Protein AF-A0A2V8DGI3-F1 (afdb_monomer)

Radius of gyration: 14.06 Å; Cα contacts (8 Å, |Δi|>4): 121; chains: 1; bounding box: 28×19×42 Å

Secondary structure (DSSP, 8-state):
-EEEEEEEETTEEEEEEEE--SS--SSPPPEEEEEEEEEETTEEEEEEEETT--EEEEEEE--

Sequence (63 aa):
MKILVLNSGSSSQKSSLYEIGETLPDDPPARLWEGRIEWHGEIADAEGRNARGVVRRDQATVS

Solvent-accessible surface area (backbone atoms only — not comparable to full-atom values): 3669 Å² total; per-residue (Å²): 90,79,47,79,47,79,50,75,56,100,51,34,38,39,34,38,32,35,62,46,67,99,58,88,67,97,60,88,70,68,56,51,29,40,37,37,38,39,51,62,86,51,36,36,44,36,41,37,33,41,67,84,68,55,72,49,76,51,75,46,79,60,131

Mean predicted aligned error: 3.07 Å

Nearest PDB structures (foldseek):
  6ucv-assembly1_I  TM=6.233E-01  e=4.771E+00  Saccharomyces cerevisiae S288C
  2oqb-assembly1_B  TM=4.370E-01  e=1.808E+00  Rattus norvegicus
  6iei-assembly1_A-2  TM=4.767E-01  e=3.100E+00  Borreliella burgdorferi B31
  7dzg-assembly1_B  TM=3.929E-01  e=4.771E+00  Homo sapiens
  1yif-assembly1_D  TM=3.763E-01  e=5.919E+00  Bacillus subtilis

pLDDT: mean 95.62, std 3.7, range [79.31, 98.56]

Foldseek 3Di:
DKDWDWDDDPFKIKIFIFDDDPDHDPDDGDTQKIKMWGHDPQKIWIWIAGPVRDIDIDMDGHD

Structure (mmCIF, N/CA/C/O backbone):
data_AF-A0A2V8DGI3-F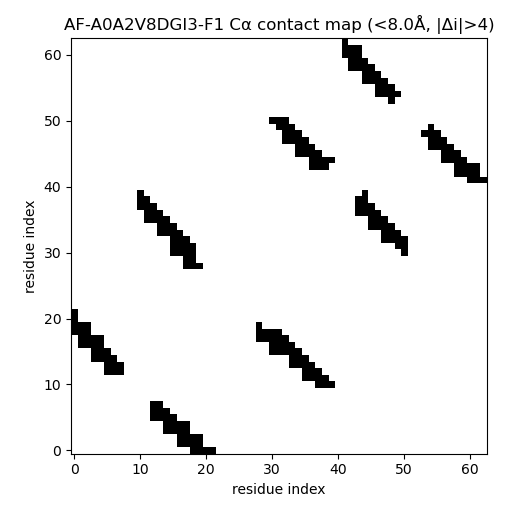1
#
_entry.id   AF-A0A2V8DGI3-F1
#
loop_
_atom_site.group_PDB
_atom_site.id
_atom_site.type_symbol
_atom_site.label_atom_id
_atom_site.label_alt_id
_atom_site.label_comp_id
_atom_site.label_asym_id
_atom_site.label_entity_id
_atom_site.label_seq_id
_atom_site.pdbx_PDB_ins_code
_atom_site.Cartn_x
_atom_site.Cartn_y
_atom_site.Cartn_z
_atom_site.occupancy
_atom_site.B_iso_or_equiv
_atom_site.auth_seq_id
_atom_site.auth_comp_id
_atom_site.auth_asym_id
_atom_site.auth_atom_id
_atom_site.pdbx_PDB_model_num
ATOM 1 N N . MET A 1 1 ? -8.791 11.930 11.624 1.00 94.56 1 MET A N 1
ATOM 2 C CA . MET A 1 1 ? -7.799 12.473 10.659 1.00 94.56 1 MET A CA 1
ATOM 3 C C . MET A 1 1 ? -7.321 11.385 9.695 1.00 94.56 1 MET A C 1
ATOM 5 O O . MET A 1 1 ? -7.110 10.262 10.130 1.00 94.56 1 MET A O 1
ATOM 9 N N . LYS A 1 2 ? -7.111 11.696 8.405 1.00 95.81 2 LYS A N 1
ATOM 10 C CA . LYS A 1 2 ? -6.477 10.771 7.444 1.00 95.81 2 LYS A CA 1
ATOM 11 C C . LYS A 1 2 ? -5.002 11.114 7.265 1.00 95.81 2 LYS A C 1
ATOM 13 O O . LYS A 1 2 ? -4.681 12.280 7.059 1.00 95.81 2 LYS A O 1
ATOM 18 N N . ILE A 1 3 ? -4.134 10.107 7.324 1.00 95.81 3 ILE A N 1
ATOM 19 C CA . ILE A 1 3 ? -2.679 10.268 7.226 1.00 95.81 3 ILE A CA 1
ATOM 20 C C . ILE A 1 3 ? -2.151 9.385 6.101 1.00 95.81 3 ILE A C 1
ATOM 22 O O . ILE A 1 3 ? -2.304 8.164 6.146 1.00 95.81 3 ILE A O 1
ATOM 26 N N . LEU A 1 4 ? -1.516 10.007 5.106 1.00 97.88 4 LEU A N 1
ATOM 27 C CA . LEU A 1 4 ? -0.776 9.311 4.059 1.00 97.88 4 LEU A CA 1
ATOM 28 C C . LEU A 1 4 ? 0.703 9.251 4.446 1.00 97.88 4 LEU A C 1
ATOM 30 O O . LEU A 1 4 ? 1.387 10.271 4.478 1.00 97.88 4 LEU A O 1
ATOM 34 N N . VAL A 1 5 ? 1.186 8.048 4.731 1.00 98.00 5 VAL A N 1
ATOM 35 C CA . VAL A 1 5 ? 2.596 7.781 5.009 1.00 98.00 5 VAL A CA 1
ATOM 36 C C . VAL A 1 5 ? 3.291 7.443 3.700 1.00 98.00 5 VAL A C 1
ATOM 38 O O . VAL A 1 5 ? 2.845 6.551 2.979 1.00 98.00 5 VAL A O 1
ATOM 41 N N . LEU A 1 6 ? 4.395 8.131 3.417 1.00 98.31 6 LEU A N 1
ATOM 42 C CA . LEU A 1 6 ? 5.266 7.869 2.277 1.00 98.31 6 LEU A CA 1
ATOM 43 C C . LEU A 1 6 ? 6.618 7.382 2.794 1.00 98.31 6 LEU A C 1
ATOM 45 O O . LEU A 1 6 ? 7.259 8.052 3.601 1.00 98.31 6 LEU A O 1
ATOM 49 N N . ASN A 1 7 ? 7.043 6.213 2.332 1.00 98.19 7 ASN A N 1
ATOM 50 C CA . ASN A 1 7 ? 8.342 5.633 2.634 1.00 98.19 7 ASN A CA 1
ATOM 51 C C . ASN A 1 7 ? 9.043 5.337 1.310 1.00 98.19 7 ASN A C 1
ATOM 53 O O . ASN A 1 7 ? 8.675 4.397 0.606 1.00 98.19 7 ASN A O 1
ATOM 57 N N . SER A 1 8 ? 10.012 6.177 0.964 1.00 97.25 8 SER A N 1
ATOM 58 C CA . SER A 1 8 ? 10.764 6.071 -0.281 1.00 97.25 8 SER A CA 1
ATOM 59 C C . SER A 1 8 ? 12.198 5.634 0.004 1.00 97.25 8 SER A C 1
ATOM 61 O O . SER A 1 8 ? 12.850 6.151 0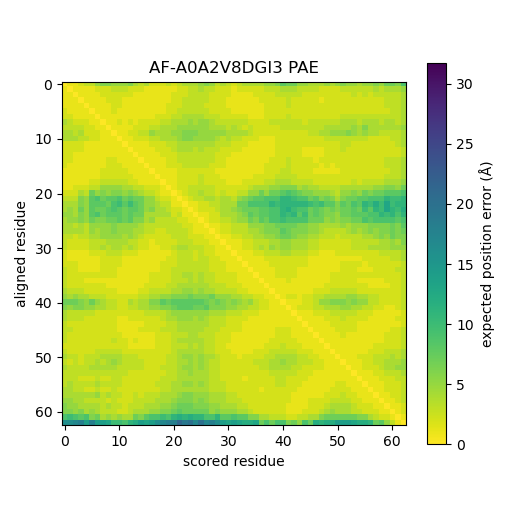.912 1.00 97.25 8 SER A O 1
ATOM 63 N N . GLY A 1 9 ? 12.667 4.662 -0.769 1.00 96.75 9 GLY A N 1
ATOM 64 C CA . GLY A 1 9 ? 14.054 4.224 -0.848 1.00 96.75 9 GLY A CA 1
ATOM 65 C C . GLY A 1 9 ? 14.562 4.340 -2.285 1.00 96.75 9 GLY A C 1
ATOM 66 O O . GLY A 1 9 ? 13.807 4.658 -3.197 1.00 96.75 9 GLY A O 1
ATOM 67 N N . SER A 1 10 ? 15.842 4.044 -2.507 1.00 94.94 10 SER A N 1
ATOM 68 C CA . SER A 1 10 ? 16.487 4.232 -3.817 1.00 94.94 10 SER A CA 1
ATOM 69 C C . SER A 1 10 ? 15.851 3.441 -4.969 1.00 94.94 10 SER A C 1
ATOM 71 O O . SER A 1 10 ? 15.940 3.873 -6.111 1.00 94.94 10 SER A O 1
ATOM 73 N N . SER A 1 11 ? 15.220 2.300 -4.685 1.00 96.12 11 SER A N 1
ATOM 74 C CA . SER A 1 11 ? 14.585 1.424 -5.681 1.00 96.12 11 SER A CA 1
ATOM 75 C C . SER A 1 11 ? 13.168 0.993 -5.301 1.00 96.12 11 SER A C 1
ATOM 77 O O . SER A 1 11 ? 12.616 0.068 -5.896 1.00 96.12 11 SER A O 1
ATOM 79 N N . SER A 1 12 ? 12.554 1.629 -4.300 1.00 97.56 12 SER A N 1
ATOM 80 C CA . SER A 1 12 ? 11.174 1.306 -3.932 1.00 97.56 12 SER A CA 1
ATOM 81 C C . SER A 1 12 ? 10.460 2.476 -3.282 1.00 97.56 12 SER A C 1
ATOM 83 O O . SER A 1 12 ? 11.072 3.276 -2.582 1.00 97.56 12 SER A O 1
ATOM 85 N N . GLN A 1 13 ? 9.148 2.538 -3.467 1.00 97.88 13 GLN A N 1
ATOM 86 C CA . GLN A 1 13 ? 8.284 3.475 -2.769 1.00 97.88 13 GLN A CA 1
ATOM 87 C C . GLN A 1 13 ? 7.116 2.705 -2.186 1.00 97.88 13 GLN A C 1
ATOM 89 O O . GLN A 1 13 ? 6.393 2.021 -2.901 1.00 97.88 13 GLN A O 1
ATOM 94 N N . LYS A 1 14 ? 6.929 2.812 -0.876 1.00 98.31 14 LYS A N 1
ATOM 95 C CA . LYS A 1 14 ? 5.791 2.256 -0.150 1.00 98.31 14 LYS A CA 1
ATOM 96 C C . LYS A 1 14 ? 4.938 3.406 0.352 1.00 98.31 14 LYS A C 1
ATOM 98 O O . LYS A 1 14 ? 5.445 4.428 0.816 1.00 98.31 14 LYS A O 1
ATOM 103 N N . SER A 1 15 ? 3.634 3.244 0.262 1.00 98.31 15 SER A N 1
ATOM 104 C CA . SER A 1 15 ? 2.669 4.248 0.677 1.00 98.31 15 SER A CA 1
ATOM 105 C C . SER A 1 15 ? 1.534 3.576 1.424 1.00 98.31 15 SER A C 1
ATOM 107 O O . SER A 1 15 ? 1.048 2.537 0.988 1.00 98.31 15 SER A O 1
ATOM 109 N N . SER A 1 16 ? 1.096 4.169 2.529 1.00 98.06 16 SER A N 1
ATOM 110 C CA . SER A 1 16 ? -0.019 3.642 3.319 1.00 98.06 16 SER A CA 1
ATOM 111 C C . SER A 1 16 ? -0.921 4.773 3.782 1.00 98.06 16 SER A C 1
ATOM 113 O O . SER A 1 16 ? -0.438 5.783 4.290 1.00 98.06 16 SER A O 1
ATOM 115 N N . LEU A 1 17 ? -2.231 4.601 3.627 1.00 98.19 17 LEU A N 1
ATOM 116 C CA . LEU A 1 17 ? -3.239 5.532 4.124 1.00 98.19 17 LEU A CA 1
ATOM 117 C C . LEU A 1 17 ? -3.858 4.967 5.399 1.00 98.19 17 LEU A C 1
ATOM 119 O O . LEU A 1 17 ? -4.412 3.869 5.377 1.00 98.19 17 LEU A O 1
ATOM 123 N N . TYR A 1 18 ? -3.814 5.735 6.479 1.00 95.94 18 TYR A N 1
ATOM 124 C CA . TYR A 1 18 ? -4.445 5.399 7.752 1.00 95.94 18 TYR A CA 1
ATOM 125 C C . TYR A 1 18 ? -5.525 6.413 8.101 1.00 95.94 18 TYR A C 1
ATOM 127 O O . TYR A 1 18 ? -5.476 7.573 7.681 1.00 95.94 18 TYR A O 1
ATOM 135 N N . GLU A 1 19 ? -6.477 5.976 8.914 1.00 94.44 19 GLU A N 1
ATOM 136 C CA . GLU A 1 19 ? -7.393 6.853 9.627 1.00 94.44 19 GLU A CA 1
ATOM 137 C C . GLU A 1 19 ? -7.082 6.770 11.116 1.00 94.44 19 GLU A C 1
ATOM 139 O O . GLU A 1 19 ? -7.092 5.693 11.706 1.00 94.44 19 GLU A O 1
ATOM 144 N N . ILE A 1 20 ? -6.753 7.918 11.700 1.00 90.88 20 ILE A N 1
ATOM 145 C CA . ILE A 1 20 ? -6.526 8.079 13.133 1.00 90.88 20 ILE A CA 1
ATOM 146 C C . ILE A 1 20 ? -7.762 8.765 13.702 1.00 90.88 20 ILE A C 1
ATOM 148 O O . ILE A 1 20 ? -8.160 9.821 13.199 1.00 90.88 20 ILE A O 1
ATOM 152 N N . GLY A 1 21 ? -8.386 8.156 14.708 1.00 89.69 21 GLY A N 1
ATOM 153 C CA . GLY A 1 21 ? -9.507 8.755 15.431 1.00 89.69 21 GLY A CA 1
ATOM 154 C C . GLY A 1 21 ? -9.082 9.960 16.275 1.00 89.69 21 GLY A C 1
ATOM 155 O O . GLY A 1 21 ? -7.929 10.382 16.256 1.00 89.69 21 GLY A O 1
ATOM 156 N N . GLU A 1 22 ? -10.023 10.512 17.035 1.00 89.56 22 GLU A N 1
ATOM 157 C CA . GLU A 1 22 ? -9.749 11.615 17.974 1.00 89.56 22 GLU A CA 1
ATOM 158 C C . GLU A 1 22 ? -8.954 11.156 19.207 1.00 89.56 22 GLU A C 1
ATOM 160 O O . GLU A 1 22 ? -8.323 11.957 19.891 1.00 89.56 22 GLU A O 1
ATOM 165 N N . THR A 1 23 ? -8.976 9.854 19.494 1.00 90.56 23 THR A N 1
ATOM 166 C CA . THR A 1 23 ? -8.221 9.224 20.576 1.00 90.56 23 THR 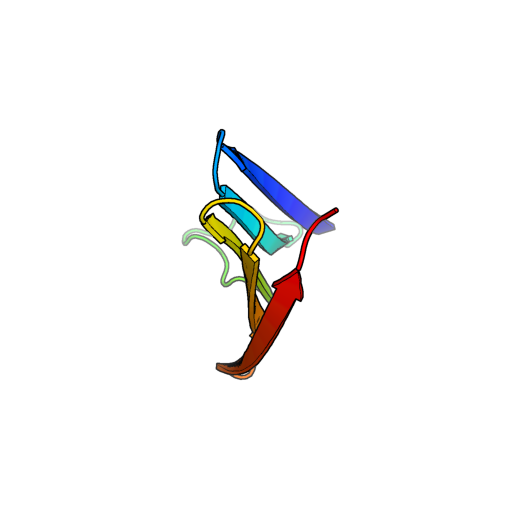A CA 1
ATOM 167 C C . THR A 1 23 ? -7.134 8.331 19.994 1.00 90.56 23 THR A C 1
ATOM 169 O O . THR A 1 23 ? -7.302 7.737 18.925 1.00 90.56 23 THR A O 1
ATOM 172 N N . LEU A 1 24 ? -5.997 8.257 20.690 1.00 86.94 24 LEU A N 1
ATOM 173 C CA . LEU A 1 24 ? -4.940 7.323 20.329 1.00 86.94 24 LEU A CA 1
ATOM 174 C C . LEU A 1 24 ? -5.449 5.893 20.561 1.00 86.94 24 LEU A C 1
ATOM 176 O O . LEU A 1 24 ? -5.923 5.612 21.662 1.00 86.94 24 LEU A O 1
ATOM 180 N N . PRO A 1 25 ? -5.377 5.007 19.556 1.00 87.00 25 PRO A N 1
ATOM 181 C CA . PRO A 1 25 ? -5.769 3.621 19.739 1.00 87.00 25 PRO A CA 1
ATOM 182 C C . PRO A 1 25 ? -4.707 2.865 20.548 1.00 87.00 25 PRO A C 1
ATOM 184 O O . PRO A 1 25 ? -3.519 3.186 20.467 1.00 87.00 25 PRO A O 1
ATOM 187 N N . ASP A 1 26 ? -5.134 1.839 21.285 1.00 92.25 26 ASP A N 1
ATOM 188 C CA . ASP A 1 26 ? -4.223 0.935 22.002 1.00 92.25 26 ASP A CA 1
ATOM 189 C C . ASP A 1 26 ? -3.393 0.076 21.029 1.00 92.25 26 ASP A C 1
ATOM 191 O O . ASP A 1 26 ? -2.226 -0.217 21.284 1.00 92.25 26 ASP A O 1
ATOM 195 N N . ASP A 1 27 ? -3.982 -0.266 19.878 1.00 92.56 27 ASP A N 1
ATOM 196 C CA . ASP A 1 27 ? -3.348 -1.018 18.797 1.00 92.56 27 ASP A CA 1
ATOM 197 C C . ASP A 1 27 ? -3.085 -0.137 17.564 1.00 92.56 27 ASP A C 1
ATOM 199 O O . ASP A 1 27 ? -3.854 0.786 17.271 1.00 92.56 27 ASP A O 1
ATOM 203 N N . PRO A 1 28 ? -2.047 -0.435 16.758 1.00 89.44 28 PRO A N 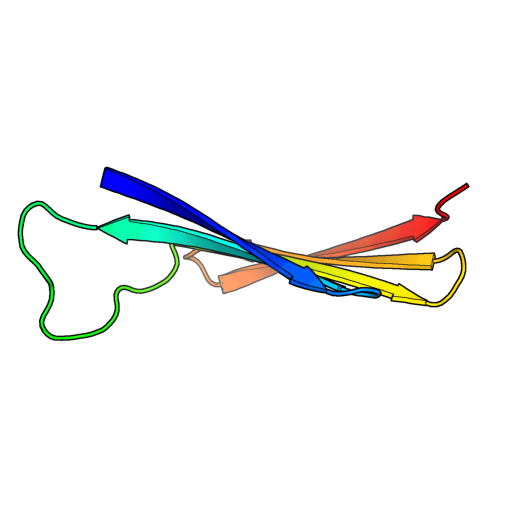1
ATOM 204 C CA . PRO A 1 28 ? -1.838 0.241 15.486 1.00 89.44 28 PRO A CA 1
ATOM 205 C C . PRO A 1 28 ? -3.075 0.124 14.576 1.00 89.44 28 PRO A C 1
ATOM 207 O O . PRO A 1 28 ? -3.560 -0.985 14.332 1.00 89.44 28 PRO A O 1
ATOM 210 N N . PRO A 1 29 ? -3.581 1.238 14.020 1.00 91.75 29 PRO A N 1
ATOM 211 C CA . PRO A 1 29 ? -4.772 1.206 13.188 1.00 91.75 29 PRO A CA 1
ATOM 212 C C . PRO A 1 29 ? -4.510 0.452 11.885 1.00 91.75 29 PRO A C 1
ATOM 214 O O . PRO A 1 29 ? -3.437 0.541 11.279 1.00 91.75 29 PRO A O 1
ATOM 217 N N . ALA A 1 30 ? -5.529 -0.260 11.410 1.00 92.69 30 ALA A N 1
ATOM 218 C CA . ALA A 1 30 ? -5.475 -0.892 10.103 1.00 92.69 30 ALA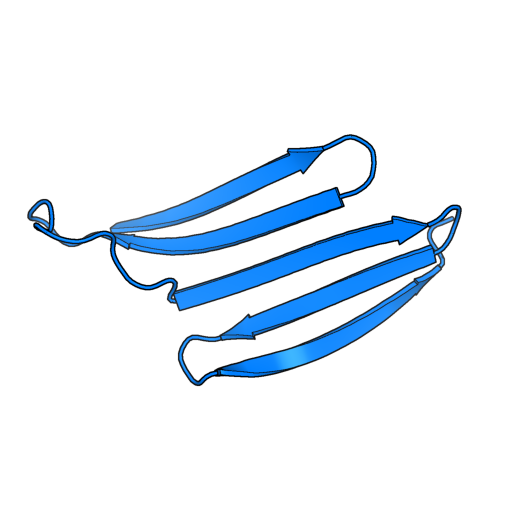 A CA 1
ATOM 219 C C . ALA A 1 30 ? -5.339 0.165 8.995 1.00 92.69 30 ALA A C 1
ATOM 221 O O . ALA A 1 30 ? -5.946 1.237 9.030 1.00 92.69 30 ALA A O 1
ATOM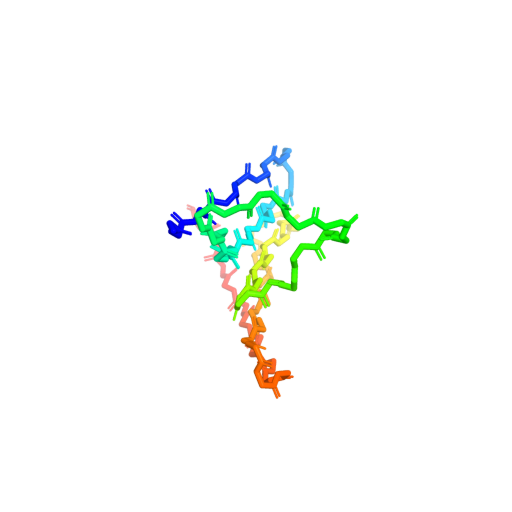 222 N N . ARG A 1 31 ? -4.553 -0.159 7.967 1.00 94.88 31 ARG A N 1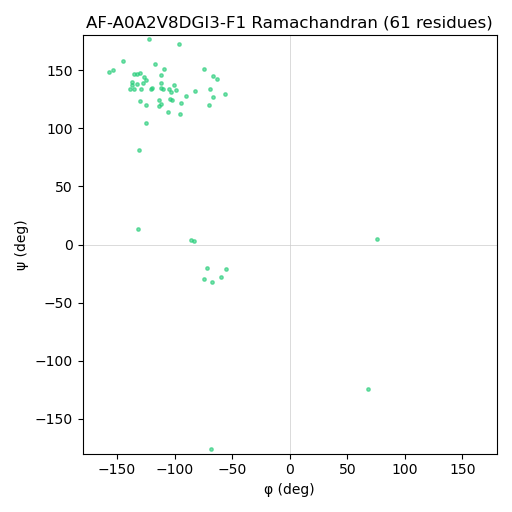
ATOM 223 C CA . ARG A 1 31 ? -4.437 0.674 6.766 1.00 94.88 31 ARG A CA 1
ATOM 224 C C . ARG A 1 31 ? -5.733 0.632 5.955 1.00 94.88 31 ARG A C 1
ATOM 226 O O . ARG A 1 31 ? -6.262 -0.440 5.668 1.00 94.88 31 ARG A O 1
ATOM 233 N N . LEU A 1 32 ? -6.206 1.796 5.522 1.00 97.62 32 LEU A N 1
ATOM 234 C CA . LEU A 1 32 ? -7.314 1.925 4.574 1.00 97.62 32 LEU A CA 1
ATOM 235 C C . LEU A 1 32 ? -6.889 1.573 3.144 1.00 97.62 32 LEU A C 1
ATOM 237 O O . LEU A 1 32 ? -7.698 1.121 2.329 1.0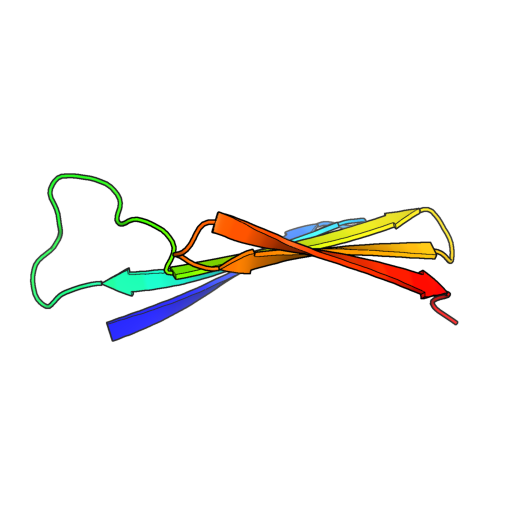0 97.62 32 LEU A O 1
ATOM 241 N N . TRP A 1 33 ? -5.617 1.812 2.832 1.00 98.44 33 TRP A N 1
ATOM 242 C CA . TRP A 1 33 ? -5.013 1.510 1.545 1.00 98.44 33 TRP A CA 1
ATOM 243 C C . TRP A 1 33 ? -3.498 1.368 1.693 1.00 98.44 33 TRP A C 1
ATOM 245 O O . TRP A 1 33 ? -2.890 2.041 2.526 1.00 98.44 33 TRP A O 1
ATOM 255 N N . GLU A 1 34 ? -2.897 0.516 0.873 1.00 98.31 34 GLU A N 1
ATOM 256 C CA . GLU A 1 34 ? -1.453 0.442 0.666 1.00 98.31 34 GLU A CA 1
ATOM 257 C C . GLU A 1 34 ? -1.124 0.453 -0.820 1.00 98.31 34 GLU A C 1
ATOM 259 O O . GLU A 1 34 ? -1.870 -0.091 -1.636 1.00 98.31 34 GLU A O 1
ATOM 264 N N . GLY A 1 35 ? 0.022 1.035 -1.142 1.00 98.44 35 GLY A N 1
ATOM 265 C CA . GLY A 1 35 ? 0.637 0.984 -2.451 1.00 98.44 35 GLY A CA 1
ATOM 266 C C . GLY A 1 35 ? 2.123 0.711 -2.330 1.00 98.44 35 GLY A C 1
ATOM 267 O O . GLY A 1 35 ? 2.775 1.154 -1.380 1.00 98.44 35 GLY A O 1
ATOM 268 N N . ARG A 1 36 ? 2.668 -0.003 -3.304 1.00 98.25 36 ARG A N 1
ATOM 269 C CA . ARG A 1 36 ? 4.102 -0.201 -3.464 1.00 98.25 36 ARG A CA 1
ATOM 270 C C . ARG A 1 36 ? 4.471 -0.049 -4.927 1.00 98.25 36 ARG A C 1
ATOM 272 O O . ARG A 1 36 ? 3.755 -0.547 -5.784 1.00 98.25 36 ARG A O 1
ATOM 279 N N . ILE A 1 37 ? 5.598 0.599 -5.172 1.00 98.25 37 ILE A N 1
ATOM 280 C CA . ILE A 1 37 ? 6.307 0.570 -6.443 1.00 98.25 37 ILE A CA 1
ATOM 281 C C . ILE A 1 37 ? 7.699 -0.001 -6.176 1.00 98.25 37 ILE A C 1
ATOM 283 O O . ILE A 1 37 ? 8.341 0.375 -5.189 1.00 98.25 37 ILE A O 1
ATOM 287 N N . GLU A 1 38 ? 8.146 -0.916 -7.023 1.00 98.25 38 GLU A N 1
ATOM 288 C CA . GLU A 1 38 ? 9.516 -1.427 -7.057 1.00 98.25 38 GLU A CA 1
ATOM 289 C C . GLU A 1 38 ? 10.124 -1.140 -8.424 1.00 98.25 38 GLU A C 1
ATOM 291 O O . GLU A 1 38 ? 9.478 -1.370 -9.443 1.00 98.25 38 GLU A O 1
ATOM 296 N N . TRP A 1 39 ? 11.354 -0.630 -8.444 1.00 97.50 39 TRP A N 1
ATOM 297 C CA . TRP A 1 39 ? 12.080 -0.359 -9.680 1.00 97.50 39 TRP A CA 1
ATOM 298 C C . TRP A 1 39 ? 13.139 -1.427 -9.936 1.00 97.50 39 TRP A C 1
ATOM 300 O O . TRP A 1 39 ? 13.977 -1.724 -9.078 1.00 97.50 39 TRP A O 1
ATOM 310 N N . HIS A 1 40 ? 13.136 -1.942 -11.160 1.00 95.25 40 HIS A N 1
ATOM 311 C CA . HIS A 1 40 ? 14.074 -2.927 -11.681 1.00 95.25 40 HIS A CA 1
ATOM 312 C C . HIS A 1 40 ? 14.608 -2.442 -13.034 1.00 95.25 40 HIS A C 1
ATOM 314 O O . HIS A 1 40 ? 14.123 -2.825 -14.097 1.00 95.25 40 HIS A O 1
ATOM 320 N N . GLY A 1 41 ? 15.606 -1.553 -12.992 1.00 94.06 41 GLY A N 1
ATOM 321 C CA . GLY A 1 41 ? 16.088 -0.857 -14.186 1.00 94.06 41 GLY A CA 1
ATOM 322 C C . GLY A 1 41 ? 15.026 0.108 -14.712 1.00 94.06 41 GLY A C 1
ATOM 323 O O . GLY A 1 41 ? 14.541 0.950 -13.962 1.00 94.06 41 GLY A O 1
ATOM 324 N N . GLU A 1 42 ? 14.651 -0.039 -15.979 1.00 95.56 42 GLU A N 1
ATOM 325 C CA . GLU A 1 42 ? 13.614 0.772 -16.634 1.00 95.56 42 GLU A CA 1
ATOM 326 C C . GLU A 1 42 ? 12.194 0.257 -16.364 1.00 95.56 42 GLU A C 1
ATOM 328 O O . GLU A 1 42 ? 11.237 0.786 -16.912 1.00 95.56 42 GLU A O 1
ATOM 333 N N . ILE A 1 43 ? 12.018 -0.785 -15.550 1.00 97.62 43 ILE A N 1
ATOM 334 C CA . ILE A 1 43 ? 10.697 -1.329 -15.226 1.00 97.62 43 ILE A CA 1
ATOM 335 C C . ILE A 1 43 ? 10.289 -0.913 -13.816 1.00 97.62 43 ILE A C 1
ATOM 337 O O . ILE A 1 43 ? 11.072 -1.036 -12.874 1.00 97.62 43 ILE A O 1
ATOM 341 N N . ALA A 1 44 ? 9.049 -0.452 -13.676 1.00 97.88 44 ALA A N 1
ATOM 342 C CA . ALA A 1 44 ? 8.388 -0.214 -12.404 1.00 97.88 44 ALA A CA 1
ATOM 343 C C . ALA A 1 44 ? 7.217 -1.185 -12.234 1.00 97.88 44 ALA A C 1
ATOM 345 O O . ALA A 1 44 ? 6.256 -1.149 -13.005 1.00 97.88 44 ALA A O 1
ATOM 346 N N . ASP A 1 45 ? 7.282 -2.009 -11.193 1.00 98.38 45 ASP A N 1
ATOM 347 C CA . ASP A 1 45 ? 6.185 -2.868 -10.759 1.00 98.38 45 ASP A CA 1
ATOM 348 C C . ASP A 1 45 ? 5.385 -2.155 -9.673 1.00 98.38 45 ASP A C 1
ATOM 350 O O . ASP A 1 45 ? 5.931 -1.794 -8.628 1.00 98.38 45 ASP A O 1
ATOM 354 N N . ALA A 1 46 ? 4.089 -1.959 -9.900 1.00 98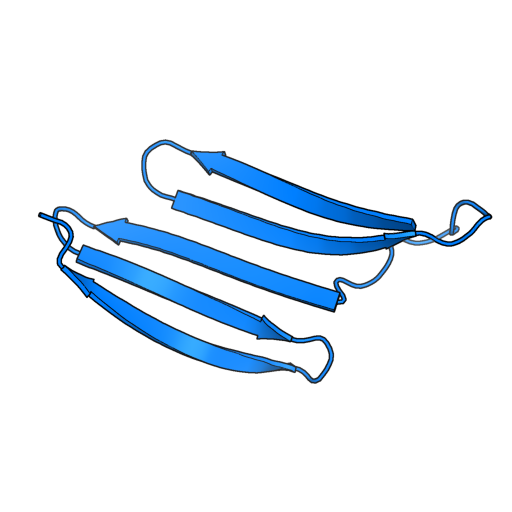.06 46 ALA A N 1
ATOM 355 C CA . ALA A 1 46 ? 3.184 -1.316 -8.960 1.00 98.06 46 ALA A CA 1
ATOM 356 C C . ALA A 1 46 ? 2.159 -2.314 -8.406 1.00 98.06 46 ALA A C 1
ATOM 358 O O . ALA A 1 46 ? 1.517 -3.054 -9.147 1.00 98.06 46 ALA A O 1
ATOM 359 N N . GLU A 1 47 ? 1.940 -2.292 -7.094 1.00 98.56 47 GLU A N 1
ATOM 360 C CA . GLU A 1 47 ? 0.851 -3.006 -6.425 1.00 98.56 47 GLU A CA 1
ATOM 361 C C . GLU A 1 47 ? 0.067 -2.035 -5.539 1.00 98.56 47 GLU A C 1
ATOM 363 O O . GLU A 1 47 ? 0.651 -1.215 -4.835 1.00 98.56 47 GLU A O 1
ATOM 368 N N . GLY A 1 48 ? -1.260 -2.145 -5.537 1.00 98.25 48 GLY A N 1
ATOM 369 C CA . GLY A 1 48 ? -2.133 -1.430 -4.612 1.00 98.25 48 GLY A CA 1
ATOM 370 C C . GLY A 1 48 ? -3.170 -2.354 -3.988 1.00 98.25 48 GLY A C 1
ATOM 371 O O . GLY A 1 48 ? -3.781 -3.163 -4.688 1.00 98.25 48 GLY A O 1
ATOM 372 N N . ARG A 1 49 ? -3.423 -2.207 -2.685 1.00 98.50 49 ARG A N 1
ATOM 373 C CA . ARG A 1 49 ? -4.468 -2.938 -1.956 1.00 98.50 49 ARG A CA 1
ATOM 374 C C . ARG A 1 49 ? -5.340 -1.973 -1.164 1.00 98.50 49 ARG A C 1
ATOM 376 O O . ARG A 1 49 ? -4.837 -1.100 -0.468 1.00 98.50 49 ARG A O 1
ATOM 383 N N . ASN A 1 50 ? -6.658 -2.143 -1.236 1.00 97.31 50 ASN A N 1
ATOM 384 C CA . ASN A 1 50 ? -7.606 -1.374 -0.418 1.00 97.31 50 ASN A CA 1
ATOM 385 C C . ASN A 1 50 ? -8.028 -2.123 0.863 1.00 97.31 50 ASN A C 1
ATOM 387 O O . ASN A 1 50 ? -7.749 -3.309 1.022 1.00 97.31 50 ASN A O 1
ATOM 391 N N . ALA A 1 51 ? -8.771 -1.449 1.744 1.00 95.50 51 ALA A N 1
ATOM 392 C CA . ALA A 1 51 ? -9.287 -2.003 3.002 1.00 95.50 51 ALA A CA 1
ATOM 393 C C . ALA A 1 51 ? -10.129 -3.286 2.851 1.00 95.50 51 ALA A C 1
ATOM 395 O O . ALA A 1 51 ? -10.264 -4.049 3.801 1.00 95.50 51 ALA A O 1
ATOM 396 N N . ARG A 1 52 ? -10.686 -3.553 1.660 1.00 96.12 52 ARG A N 1
ATOM 397 C CA . ARG A 1 52 ? -11.447 -4.783 1.362 1.00 96.12 52 ARG A CA 1
ATOM 398 C C . ARG A 1 52 ? -10.550 -5.944 0.922 1.00 96.12 52 ARG A C 1
ATOM 400 O O . ARG A 1 52 ? -11.054 -6.982 0.512 1.00 96.12 52 ARG A O 1
ATOM 407 N N . GLY A 1 53 ? -9.231 -5.756 0.933 1.00 95.44 53 GLY A N 1
ATOM 408 C CA . GLY A 1 53 ? -8.257 -6.748 0.489 1.00 95.44 53 GLY A CA 1
ATOM 409 C C . GLY A 1 53 ? -8.151 -6.895 -1.029 1.00 95.44 53 GLY A C 1
ATOM 410 O O . GLY A 1 53 ? -7.407 -7.757 -1.488 1.00 95.44 53 GLY A O 1
ATOM 411 N N . VAL A 1 54 ? -8.846 -6.068 -1.820 1.00 98.00 54 VAL A N 1
ATOM 412 C CA . VAL A 1 54 ? -8.737 -6.114 -3.285 1.00 98.00 54 VAL A CA 1
ATOM 413 C C . VAL A 1 54 ? -7.362 -5.601 -3.685 1.00 98.00 54 VAL A C 1
ATOM 415 O O . VAL A 1 54 ? -7.041 -4.446 -3.404 1.00 98.00 54 VAL A O 1
ATOM 418 N N . VAL A 1 55 ? -6.594 -6.456 -4.359 1.00 98.31 55 VAL A N 1
ATOM 419 C CA . VAL A 1 55 ? -5.256 -6.159 -4.877 1.00 98.31 55 VAL A CA 1
ATOM 420 C C . VAL A 1 55 ? -5.340 -5.843 -6.368 1.00 98.31 55 VAL A C 1
ATOM 422 O O . VAL A 1 55 ? -6.041 -6.526 -7.116 1.00 98.31 55 VAL A O 1
ATOM 425 N N . ARG A 1 56 ? -4.613 -4.816 -6.806 1.00 98.31 56 ARG A N 1
ATOM 426 C CA . ARG A 1 56 ? -4.354 -4.512 -8.217 1.00 98.31 56 ARG A CA 1
ATOM 427 C C . ARG A 1 56 ? -2.858 -4.416 -8.441 1.00 98.31 56 ARG A C 1
ATOM 429 O O . ARG A 1 56 ? -2.152 -3.889 -7.587 1.00 98.31 56 ARG A O 1
ATOM 436 N N . ARG A 1 57 ? -2.410 -4.920 -9.584 1.00 98.38 57 ARG A N 1
ATOM 437 C CA . ARG A 1 57 ? -1.016 -4.886 -10.012 1.00 98.38 57 ARG A CA 1
ATOM 438 C C . ARG A 1 57 ? -0.931 -4.281 -11.395 1.00 98.38 57 ARG A C 1
ATOM 440 O O . ARG A 1 57 ? -1.831 -4.511 -12.202 1.00 98.38 57 ARG A O 1
ATOM 447 N N . ASP A 1 58 ? 0.132 -3.537 -11.623 1.00 97.88 58 ASP A N 1
ATOM 448 C CA . ASP A 1 58 ? 0.448 -2.934 -12.905 1.00 97.88 58 ASP A CA 1
ATOM 449 C C . ASP A 1 58 ? 1.964 -2.926 -13.103 1.00 97.88 58 ASP A C 1
ATOM 451 O O . ASP A 1 58 ? 2.718 -2.996 -12.130 1.00 97.88 58 ASP A O 1
ATOM 455 N N . GLN A 1 59 ? 2.399 -2.846 -14.351 1.00 97.81 59 GLN A N 1
ATOM 456 C CA . GLN A 1 59 ? 3.804 -2.745 -14.709 1.00 97.81 59 GLN A CA 1
ATOM 457 C C . GLN A 1 59 ? 3.958 -1.674 -15.783 1.00 97.81 59 GLN A C 1
ATOM 459 O O . GLN A 1 59 ? 3.220 -1.656 -16.768 1.00 97.81 59 GLN A O 1
ATOM 464 N N . ALA A 1 60 ? 4.937 -0.795 -15.603 1.00 96.69 60 ALA A N 1
ATOM 465 C CA . ALA A 1 60 ? 5.221 0.277 -16.543 1.00 96.69 60 ALA A CA 1
ATOM 466 C C . ALA A 1 60 ? 6.713 0.351 -16.863 1.00 96.69 60 ALA A C 1
ATOM 468 O O . ALA A 1 60 ? 7.559 0.118 -16.000 1.00 96.69 60 ALA A O 1
ATOM 469 N N . THR A 1 61 ? 7.031 0.730 -18.098 1.00 96.94 61 THR A N 1
ATOM 470 C CA . THR A 1 61 ? 8.379 1.169 -18.463 1.00 96.94 61 THR A CA 1
ATOM 471 C C . THR A 1 61 ? 8.549 2.636 -18.076 1.00 96.94 61 THR A C 1
ATOM 473 O O . THR A 1 61 ? 7.685 3.464 -18.368 1.00 96.94 61 THR A O 1
ATOM 476 N N . VAL A 1 62 ? 9.654 2.953 -17.413 1.00 90.19 62 VAL A N 1
ATOM 477 C CA . VAL A 1 62 ? 10.033 4.286 -16.952 1.00 90.19 62 VAL A CA 1
ATOM 478 C C . VAL A 1 62 ? 11.149 4.787 -17.865 1.00 90.19 62 VAL A C 1
ATOM 480 O O . VAL A 1 62 ? 12.222 4.191 -17.902 1.00 90.19 62 VAL A O 1
ATOM 483 N N . SER A 1 63 ? 10.855 5.841 -18.627 1.00 79.31 63 SER A N 1
ATOM 484 C CA . SER A 1 63 ? 11.765 6.505 -19.575 1.00 79.31 63 SER A CA 1
ATOM 485 C C . SER A 1 63 ? 12.563 7.632 -18.938 1.00 79.31 63 SER A C 1
ATOM 487 O O . SER A 1 63 ? 11.926 8.379 -18.157 1.00 79.31 63 SER A O 1
#